Protein AF-A0A2A9FS63-F1 (afdb_monomer_lite)

Foldseek 3Di:
DPDVVVVQVVVVVVLVPDPPRAKDKDWDWDAPDVRPDIDIDIDMDGPPPPPPPPDDDDDDDDDDDD

Secondary structure (DSSP, 8-state):
---HHHHHHHHHHHHHTSTT--EEEEEEEEEEGGGTEEEEEEEEEE--------------------

Structure (mmCIF, N/CA/C/O backbone):
data_AF-A0A2A9FS63-F1
#
_entry.id   AF-A0A2A9FS63-F1
#
loop_
_atom_site.group_PDB
_atom_site.id
_atom_site.type_symbol
_atom_site.label_atom_id
_atom_site.label_alt_id
_atom_site.label_comp_id
_atom_site.label_asym_id
_atom_site.label_entity_id
_atom_site.label_seq_id
_atom_site.pdbx_PDB_ins_code
_atom_site.Cartn_x
_atom_site.Cartn_y
_atom_site.Cartn_z
_atom_site.occupancy
_atom_site.B_iso_or_equiv
_atom_site.auth_seq_id
_atom_site.auth_comp_id
_atom_site.auth_asym_id
_atom_site.auth_atom_id
_atom_site.pdbx_PDB_model_num
ATOM 1 N N . MET A 1 1 ? 3.974 -4.266 16.937 1.00 45.69 1 MET A N 1
ATOM 2 C CA . MET A 1 1 ? 2.842 -3.997 16.026 1.00 45.69 1 MET A CA 1
ATOM 3 C C . MET A 1 1 ? 3.410 -3.227 14.852 1.00 45.69 1 MET A C 1
ATOM 5 O O . MET A 1 1 ? 3.863 -2.115 15.071 1.00 45.69 1 MET A O 1
ATOM 9 N N . ASN A 1 2 ? 3.494 -3.834 13.666 1.00 55.50 2 ASN A N 1
ATOM 10 C CA . ASN A 1 2 ? 3.962 -3.114 12.478 1.00 55.50 2 ASN A CA 1
ATOM 11 C C . ASN A 1 2 ? 2.943 -2.018 12.166 1.00 55.50 2 ASN A C 1
ATOM 13 O O . ASN A 1 2 ? 1.745 -2.302 12.106 1.00 55.50 2 ASN A O 1
ATOM 17 N N . ASN A 1 3 ? 3.404 -0.776 12.043 1.00 86.12 3 ASN A N 1
ATOM 18 C CA . ASN A 1 3 ? 2.526 0.357 11.808 1.00 86.12 3 ASN A CA 1
ATOM 19 C C . ASN A 1 3 ? 1.906 0.197 10.408 1.00 86.12 3 ASN A C 1
ATOM 21 O O . ASN A 1 3 ? 2.623 -0.018 9.432 1.00 86.12 3 ASN A O 1
ATOM 25 N N . ILE A 1 4 ? 0.577 0.260 10.296 1.00 88.19 4 ILE A N 1
ATOM 26 C CA . ILE A 1 4 ? -0.147 0.116 9.022 1.00 88.19 4 ILE A CA 1
ATOM 27 C C . ILE A 1 4 ? 0.392 1.073 7.946 1.00 88.19 4 ILE A C 1
ATOM 29 O O . ILE A 1 4 ? 0.447 0.711 6.775 1.00 88.19 4 ILE A O 1
ATOM 33 N N . HIS A 1 5 ? 0.899 2.239 8.356 1.00 88.06 5 HIS A N 1
ATOM 34 C CA . HIS A 1 5 ? 1.576 3.190 7.478 1.00 88.06 5 HIS A CA 1
ATOM 35 C C . HIS A 1 5 ? 2.865 2.632 6.859 1.00 88.06 5 HIS A C 1
ATOM 37 O O . HIS A 1 5 ? 3.123 2.861 5.682 1.00 88.06 5 HIS A O 1
ATOM 43 N N . GLU A 1 6 ? 3.665 1.872 7.611 1.00 91.38 6 GLU A N 1
ATOM 44 C CA . GLU A 1 6 ? 4.898 1.262 7.095 1.00 91.38 6 GLU A CA 1
ATOM 45 C C . GLU A 1 6 ? 4.595 0.152 6.089 1.00 91.38 6 GLU A C 1
ATOM 47 O O . GLU A 1 6 ? 5.289 0.018 5.084 1.00 91.38 6 GLU A O 1
ATOM 52 N N . LEU A 1 7 ? 3.550 -0.643 6.336 1.00 93.00 7 LEU A N 1
ATOM 53 C CA . LEU A 1 7 ? 3.112 -1.676 5.396 1.00 93.00 7 LEU A CA 1
ATOM 54 C C . LEU A 1 7 ? 2.524 -1.060 4.127 1.00 93.00 7 LEU A C 1
ATOM 56 O O . LEU A 1 7 ? 2.853 -1.502 3.030 1.00 93.00 7 LEU A O 1
ATOM 60 N N . ALA A 1 8 ? 1.710 -0.017 4.277 1.00 92.38 8 ALA A N 1
ATOM 61 C CA . ALA A 1 8 ? 1.149 0.728 3.162 1.00 92.38 8 ALA A CA 1
ATOM 62 C C . ALA A 1 8 ? 2.260 1.332 2.288 1.00 92.38 8 ALA A C 1
ATOM 64 O O . ALA A 1 8 ? 2.231 1.186 1.070 1.00 92.38 8 ALA A O 1
ATOM 65 N N . LYS A 1 9 ? 3.297 1.903 2.912 1.00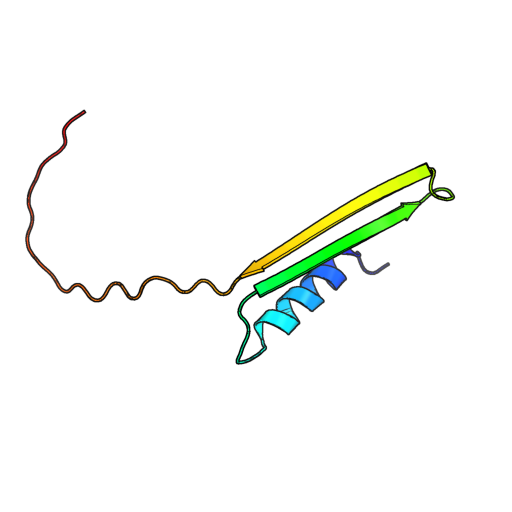 91.75 9 LYS A N 1
ATOM 66 C CA . LYS A 1 9 ? 4.471 2.414 2.201 1.00 91.75 9 LYS A CA 1
ATOM 67 C C . LYS A 1 9 ? 5.212 1.321 1.425 1.00 91.75 9 LYS A C 1
ATOM 69 O O . LYS A 1 9 ? 5.522 1.526 0.263 1.00 91.75 9 LYS A O 1
ATOM 74 N N . LYS A 1 10 ? 5.420 0.137 2.011 1.00 94.75 10 LYS A N 1
ATOM 75 C CA . LYS A 1 10 ? 6.077 -0.984 1.307 1.00 94.75 10 LYS A CA 1
ATOM 76 C C . LYS A 1 10 ? 5.341 -1.413 0.036 1.00 94.75 10 LYS A C 1
ATOM 78 O O . LYS A 1 10 ? 5.989 -1.847 -0.908 1.00 94.75 10 LYS A O 1
ATOM 83 N N . VAL A 1 11 ? 4.009 -1.319 0.012 1.00 93.25 11 VAL A N 1
ATOM 84 C CA . VAL A 1 11 ? 3.213 -1.598 -1.195 1.00 93.25 11 VAL A CA 1
ATOM 85 C C . VAL A 1 11 ? 3.485 -0.550 -2.273 1.00 93.25 11 VAL A C 1
ATOM 87 O O . VAL A 1 11 ? 3.680 -0.922 -3.426 1.00 93.25 11 VAL A O 1
ATOM 90 N N . ILE A 1 12 ? 3.539 0.731 -1.896 1.00 94.31 12 ILE A N 1
ATOM 91 C CA . ILE A 1 12 ? 3.891 1.823 -2.813 1.00 94.31 12 ILE A CA 1
ATOM 92 C C . ILE A 1 12 ? 5.308 1.616 -3.363 1.00 94.31 12 ILE A C 1
ATOM 94 O O . ILE A 1 12 ? 5.473 1.533 -4.575 1.00 94.31 12 ILE A O 1
ATOM 98 N N . ASP A 1 13 ? 6.297 1.424 -2.483 1.00 93.94 13 ASP A N 1
ATOM 99 C CA . ASP A 1 13 ? 7.703 1.223 -2.860 1.00 93.94 13 ASP A CA 1
ATOM 100 C C . ASP A 1 13 ? 7.857 0.019 -3.820 1.00 93.94 13 ASP A C 1
ATOM 102 O O . ASP A 1 13 ? 8.594 0.075 -4.802 1.00 93.94 13 ASP A O 1
ATOM 106 N N . ALA A 1 14 ? 7.130 -1.078 -3.574 1.00 93.75 14 ALA A N 1
ATOM 107 C CA . ALA A 1 14 ? 7.152 -2.255 -4.444 1.00 93.75 14 ALA A CA 1
ATOM 108 C C . ALA A 1 14 ? 6.492 -2.005 -5.810 1.00 93.75 14 ALA A C 1
ATOM 110 O O . ALA A 1 14 ? 6.961 -2.534 -6.819 1.00 93.75 14 ALA A O 1
ATOM 111 N N . ALA A 1 15 ? 5.414 -1.217 -5.856 1.00 92.56 15 ALA A N 1
ATOM 112 C CA . ALA A 1 15 ? 4.763 -0.845 -7.108 1.00 92.56 15 ALA A CA 1
ATOM 113 C C . ALA A 1 15 ? 5.673 0.043 -7.970 1.00 92.56 15 ALA A C 1
ATOM 115 O O . ALA A 1 15 ? 5.758 -0.173 -9.178 1.00 92.56 15 ALA A O 1
ATOM 116 N N . GLU A 1 16 ? 6.411 0.969 -7.351 1.00 92.19 16 GLU A N 1
ATOM 117 C CA . GLU A 1 16 ? 7.382 1.840 -8.027 1.00 92.19 16 GLU A CA 1
ATOM 118 C C . GLU A 1 16 ? 8.547 1.068 -8.664 1.00 92.19 16 GLU A C 1
ATOM 120 O O . GLU A 1 16 ? 9.082 1.494 -9.688 1.00 92.19 16 GLU A O 1
ATOM 125 N N . CYS A 1 17 ? 8.916 -0.095 -8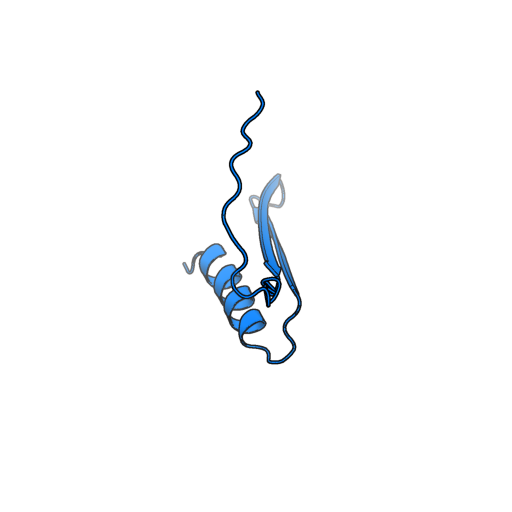.115 1.00 92.12 17 CYS A N 1
ATOM 126 C CA . CYS A 1 17 ? 9.924 -0.979 -8.709 1.00 92.12 17 CYS A CA 1
ATOM 127 C C . CYS A 1 17 ? 9.455 -1.700 -9.988 1.00 92.12 17 CYS A C 1
ATOM 129 O O . CYS A 1 17 ? 10.261 -2.381 -10.619 1.00 92.12 17 CYS A O 1
ATOM 131 N N . SER A 1 18 ? 8.179 -1.596 -10.377 1.00 90.38 18 SER A N 1
ATOM 132 C CA . SER A 1 18 ? 7.678 -2.197 -11.616 1.00 90.38 18 SER A CA 1
ATOM 133 C C . SER A 1 18 ? 8.175 -1.430 -12.847 1.00 90.38 18 SER A C 1
ATOM 135 O O . SER A 1 18 ? 7.997 -0.214 -12.956 1.00 90.38 18 SER A O 1
ATOM 137 N N . ASP A 1 19 ? 8.724 -2.144 -13.835 1.00 82.19 19 ASP A N 1
ATOM 138 C CA . ASP A 1 19 ? 9.243 -1.552 -15.079 1.00 82.19 19 ASP A CA 1
ATOM 139 C C . ASP A 1 19 ? 8.190 -0.689 -15.808 1.00 82.19 19 ASP A C 1
ATOM 141 O O . ASP A 1 19 ? 8.501 0.339 -16.419 1.00 82.19 19 ASP A O 1
ATOM 145 N N . GLN A 1 20 ? 6.911 -1.051 -15.678 1.00 88.62 20 GLN A N 1
ATOM 146 C CA . GLN A 1 20 ? 5.769 -0.370 -16.302 1.00 88.62 20 GLN A CA 1
ATOM 147 C C . GLN A 1 20 ? 4.956 0.491 -15.328 1.00 88.62 20 GLN A C 1
ATOM 149 O O . GLN A 1 20 ? 3.809 0.826 -15.614 1.00 88.62 20 GLN A O 1
ATOM 154 N N . PHE A 1 21 ? 5.524 0.848 -14.177 1.00 90.06 21 PHE A N 1
ATOM 155 C CA . PHE A 1 21 ? 4.842 1.677 -13.193 1.00 90.06 21 PHE A CA 1
ATOM 156 C C . PHE A 1 21 ? 4.372 3.012 -13.796 1.00 90.06 21 PHE A C 1
ATOM 158 O O . PHE A 1 21 ? 5.176 3.788 -14.311 1.00 90.06 21 PHE A O 1
ATOM 165 N N . HIS A 1 22 ? 3.072 3.282 -13.723 1.00 90.50 22 HIS A N 1
ATOM 166 C CA . HIS A 1 22 ? 2.492 4.577 -14.079 1.00 90.50 22 HIS A CA 1
ATOM 167 C C . HIS A 1 22 ? 1.974 5.275 -12.827 1.00 90.50 22 HIS A C 1
ATOM 169 O O . HIS A 1 22 ? 2.391 6.393 -12.543 1.00 90.50 22 HIS A O 1
ATOM 175 N N . GLU A 1 23 ? 1.136 4.583 -12.060 1.00 94.56 23 GLU A N 1
ATOM 176 C CA . GLU A 1 23 ? 0.523 5.087 -10.839 1.00 94.56 23 GLU A CA 1
ATOM 177 C C . GLU A 1 23 ? 0.195 3.919 -9.899 1.00 94.56 23 GLU A C 1
ATOM 179 O O . GLU A 1 23 ? -0.102 2.806 -10.345 1.00 94.56 23 GLU A O 1
ATOM 184 N N . VAL A 1 24 ? 0.227 4.177 -8.593 1.00 94.50 24 VAL A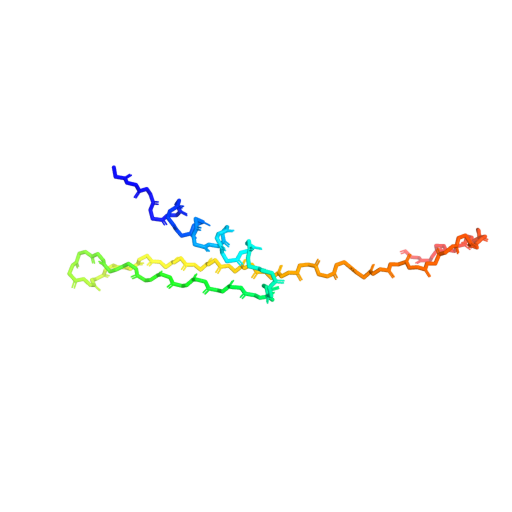 N 1
ATOM 185 C CA . VAL A 1 24 ? -0.401 3.348 -7.564 1.00 94.50 24 VAL A CA 1
ATOM 186 C C . VAL A 1 24 ? -1.184 4.243 -6.612 1.00 94.50 24 VAL A C 1
ATOM 188 O O . VAL A 1 24 ? -0.675 5.237 -6.096 1.00 94.50 24 VAL A O 1
ATOM 191 N N . GLU A 1 25 ? -2.417 3.842 -6.325 1.00 95.88 25 GLU A N 1
ATOM 192 C CA . GLU A 1 25 ? -3.207 4.396 -5.235 1.00 95.88 25 GLU A CA 1
ATOM 193 C C . GLU A 1 25 ? -3.533 3.282 -4.241 1.00 95.88 25 GLU A C 1
ATOM 195 O O . GLU A 1 25 ? -4.019 2.211 -4.609 1.00 95.88 25 GLU A O 1
ATOM 200 N N . LEU A 1 26 ? -3.278 3.545 -2.961 1.00 95.62 26 LEU A N 1
ATOM 201 C CA . LEU A 1 26 ? -3.634 2.665 -1.864 1.00 95.62 26 LEU A CA 1
ATOM 202 C C . LEU A 1 26 ? -4.561 3.397 -0.899 1.00 95.62 26 LEU A C 1
ATOM 204 O O . LEU A 1 26 ? -4.184 4.388 -0.272 1.00 95.62 26 LEU A O 1
ATOM 208 N N . THR A 1 27 ? -5.760 2.846 -0.743 1.00 95.00 27 THR A N 1
ATOM 209 C CA . THR A 1 27 ? -6.773 3.343 0.185 1.00 95.00 27 THR A CA 1
ATOM 210 C C . THR A 1 27 ? -7.068 2.283 1.241 1.00 95.00 27 THR A C 1
ATOM 212 O O . THR A 1 27 ? -7.448 1.159 0.915 1.00 95.00 27 THR A O 1
ATOM 215 N N . ILE A 1 28 ? -6.902 2.636 2.516 1.00 93.44 28 ILE A N 1
ATOM 216 C CA . ILE A 1 28 ? -7.122 1.746 3.658 1.00 93.44 28 ILE A CA 1
ATOM 217 C C . ILE A 1 28 ? -8.171 2.372 4.571 1.00 93.44 28 ILE A C 1
ATOM 219 O O . ILE A 1 28 ? -7.991 3.478 5.080 1.00 93.44 28 ILE A O 1
ATOM 223 N N . LEU A 1 29 ? -9.248 1.625 4.809 1.00 92.75 29 LEU A N 1
ATOM 224 C CA . LEU A 1 29 ? -10.251 1.934 5.819 1.00 92.75 29 LEU A CA 1
ATOM 225 C C . LEU A 1 29 ? -10.085 0.969 6.990 1.00 92.75 29 LEU A C 1
ATOM 227 O O . LEU A 1 29 ? -10.286 -0.237 6.843 1.00 92.75 29 LEU A O 1
ATOM 231 N N . ILE A 1 30 ? -9.758 1.499 8.160 1.00 90.12 30 ILE A N 1
ATOM 232 C CA . ILE A 1 30 ? -9.626 0.722 9.389 1.00 90.12 30 ILE A CA 1
ATOM 233 C C . ILE A 1 30 ? -10.863 1.001 10.222 1.00 90.12 30 ILE A C 1
ATOM 235 O O . ILE A 1 30 ? -11.067 2.126 10.656 1.00 90.12 30 ILE A O 1
ATOM 239 N N . ARG A 1 31 ? -11.700 -0.012 10.446 1.00 90.12 31 ARG A N 1
ATOM 240 C CA . ARG A 1 31 ? -12.846 0.090 11.354 1.00 90.12 31 ARG A CA 1
ATOM 241 C C . ARG A 1 31 ? -12.439 -0.419 12.732 1.00 90.12 31 ARG A C 1
ATOM 243 O O . ARG A 1 31 ? -11.992 -1.554 12.860 1.00 90.12 31 ARG A O 1
ATOM 250 N N . THR A 1 32 ? -12.597 0.416 13.751 1.00 86.19 32 THR A N 1
ATOM 251 C CA . THR A 1 32 ? -12.306 0.100 15.154 1.00 86.19 32 THR A CA 1
ATOM 252 C C . THR A 1 32 ? -13.577 0.210 15.996 1.00 86.19 32 THR A C 1
ATOM 254 O O . THR A 1 32 ? -14.591 0.739 15.531 1.00 86.19 32 THR A O 1
ATOM 257 N N . HIS A 1 33 ? -13.538 -0.326 17.224 1.00 83.12 33 HIS A N 1
ATOM 258 C CA . HIS A 1 33 ? -14.669 -0.317 18.165 1.00 83.12 33 HIS A CA 1
ATOM 259 C C . HIS A 1 33 ? -15.986 -0.766 17.508 1.00 83.12 33 HIS A C 1
ATOM 261 O O . HIS A 1 33 ? -16.932 0.012 17.396 1.00 83.12 33 HIS A O 1
ATOM 267 N N . ASP A 1 34 ? -15.999 -1.994 16.982 1.00 80.06 34 ASP A N 1
ATOM 268 C CA . ASP A 1 34 ? -17.169 -2.614 16.339 1.00 80.06 34 ASP A CA 1
ATOM 269 C C . ASP A 1 34 ? -17.768 -1.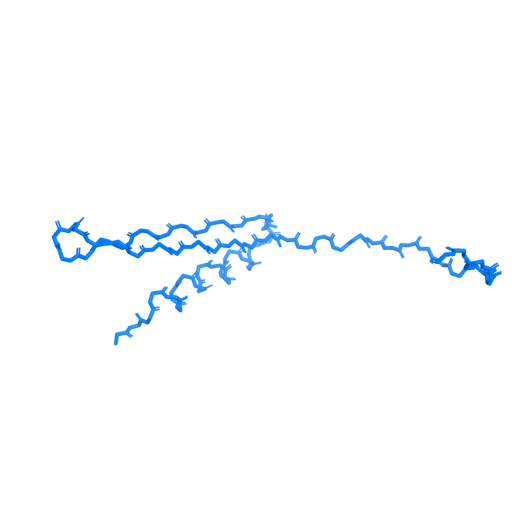804 15.170 1.00 80.06 34 ASP A C 1
ATOM 271 O O . ASP A 1 34 ? -18.947 -1.919 14.842 1.00 80.06 34 ASP A O 1
ATOM 275 N N . GLY A 1 35 ? -16.944 -0.980 14.511 1.00 77.19 35 GLY A N 1
ATOM 276 C CA . GLY A 1 35 ? -17.339 -0.183 13.348 1.00 77.19 35 GLY A CA 1
ATOM 277 C C . GLY A 1 35 ? -17.819 1.232 13.663 1.00 77.19 35 GLY A C 1
ATOM 278 O O . GLY A 1 35 ? -18.196 1.943 12.735 1.00 77.19 35 GLY A O 1
ATOM 279 N N . GLN A 1 36 ? -17.778 1.665 14.926 1.00 74.62 36 GLN A N 1
ATOM 280 C CA . GLN A 1 36 ? -18.180 3.022 15.324 1.00 74.62 36 GLN A CA 1
ATOM 281 C C . GLN A 1 36 ? -17.122 4.087 15.027 1.00 74.62 36 GLN A C 1
ATOM 283 O O . GLN A 1 36 ? -17.441 5.271 14.918 1.00 74.62 36 GLN A O 1
ATOM 288 N N . ARG A 1 37 ? -15.854 3.686 14.921 1.00 73.81 37 ARG A N 1
ATOM 289 C CA . ARG A 1 37 ? -14.739 4.575 14.600 1.00 73.81 37 ARG A CA 1
ATOM 290 C C . ARG A 1 37 ? -14.014 4.071 13.373 1.00 73.81 37 ARG A C 1
ATOM 292 O O . ARG A 1 37 ? -13.883 2.865 13.167 1.00 73.81 37 ARG A O 1
ATOM 299 N N . SER A 1 38 ? -13.542 5.005 12.561 1.00 85.38 38 SER A N 1
ATOM 300 C CA . SER A 1 38 ? -12.815 4.676 11.348 1.00 85.38 38 SER A CA 1
ATOM 301 C C . SER A 1 38 ? -11.618 5.581 11.145 1.00 85.38 38 SER A C 1
ATOM 303 O O . SER A 1 38 ? -11.775 6.800 11.154 1.00 85.38 38 SER A O 1
ATOM 305 N N . ASP A 1 39 ? -10.469 4.966 10.891 1.00 86.94 39 ASP A N 1
ATOM 306 C CA . ASP A 1 39 ? -9.288 5.647 10.378 1.00 86.94 39 ASP A CA 1
ATOM 307 C C . ASP A 1 39 ? -9.209 5.428 8.869 1.00 86.94 39 ASP A C 1
ATOM 30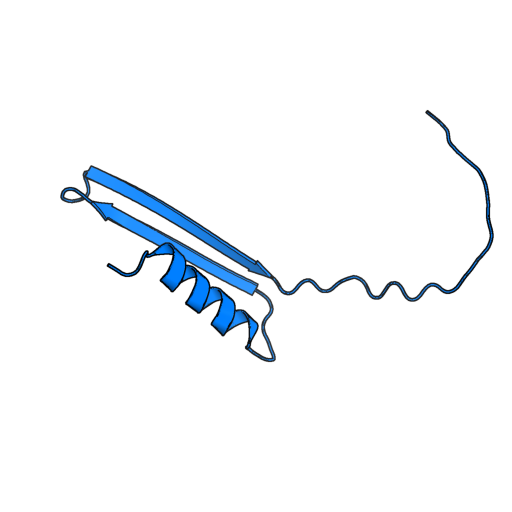9 O O . ASP A 1 39 ? -9.501 4.341 8.358 1.00 86.94 39 ASP A O 1
ATOM 313 N N . PHE A 1 40 ? -8.826 6.479 8.155 1.00 90.56 40 PHE A N 1
ATOM 314 C CA . PHE A 1 40 ? -8.733 6.471 6.705 1.00 90.56 40 PHE A CA 1
ATOM 315 C C . PHE A 1 40 ? -7.338 6.905 6.279 1.00 90.56 40 PHE A C 1
ATOM 317 O O . PHE A 1 40 ? -6.864 7.973 6.666 1.00 90.56 40 PHE A O 1
ATOM 324 N N . ILE A 1 41 ? -6.688 6.070 5.476 1.00 91.31 41 ILE A N 1
ATOM 325 C CA . ILE A 1 41 ? -5.355 6.327 4.941 1.00 91.31 41 ILE A CA 1
ATOM 326 C C . ILE A 1 41 ? -5.460 6.267 3.425 1.00 91.31 41 ILE A C 1
ATOM 328 O O . ILE A 1 41 ? -5.918 5.266 2.877 1.00 91.31 41 ILE A O 1
ATOM 332 N N . ARG A 1 42 ? -5.001 7.324 2.759 1.00 93.81 42 ARG A N 1
ATOM 333 C CA . ARG A 1 42 ? -4.841 7.367 1.307 1.00 93.81 42 ARG A CA 1
ATOM 334 C C . ARG A 1 42 ? -3.394 7.704 0.989 1.00 93.81 42 ARG A C 1
ATOM 336 O O . ARG A 1 42 ? -2.875 8.704 1.479 1.00 93.81 42 ARG A O 1
ATOM 343 N N . LEU A 1 43 ? -2.762 6.852 0.196 1.00 92.56 43 LEU A N 1
ATOM 344 C CA . LEU A 1 43 ? -1.428 7.053 -0.354 1.00 92.56 43 LEU A CA 1
ATOM 345 C C . LEU A 1 43 ? -1.528 6.962 -1.869 1.00 92.56 43 LEU A C 1
ATOM 347 O O . LEU A 1 43 ? -2.200 6.076 -2.388 1.00 92.56 43 LEU A O 1
ATOM 351 N N . GLN A 1 44 ? -0.849 7.863 -2.561 1.00 93.38 44 GLN A N 1
ATOM 352 C CA . GLN A 1 44 ? -0.805 7.893 -4.013 1.00 93.38 44 GLN A CA 1
ATOM 353 C C . GLN A 1 44 ? 0.635 8.170 -4.433 1.00 93.38 44 GLN A C 1
ATOM 355 O O . GLN A 1 44 ? 1.293 9.030 -3.842 1.00 93.38 44 GLN A O 1
ATOM 360 N N . SER A 1 45 ? 1.116 7.424 -5.420 1.00 93.06 45 SER A N 1
ATOM 361 C CA . SER A 1 45 ? 2.372 7.699 -6.106 1.00 93.06 45 SER A CA 1
ATOM 362 C C . SER A 1 45 ? 2.148 7.572 -7.603 1.00 93.06 45 SER A C 1
ATOM 364 O O . SER A 1 45 ? 1.462 6.661 -8.062 1.00 93.06 45 SER A O 1
ATOM 366 N N . GLU A 1 46 ? 2.734 8.486 -8.357 1.00 92.50 46 GLU A N 1
ATOM 367 C CA . GLU A 1 46 ? 2.700 8.506 -9.810 1.00 92.50 46 GLU A CA 1
ATOM 368 C C . GLU A 1 46 ? 4.135 8.660 -10.310 1.00 92.50 46 GLU A C 1
ATOM 370 O O . GLU A 1 46 ? 4.963 9.342 -9.695 1.00 92.50 46 GLU A O 1
ATOM 375 N N . ARG A 1 47 ? 4.454 8.020 -11.437 1.00 86.69 47 ARG A N 1
ATOM 376 C CA . ARG A 1 47 ? 5.744 8.204 -12.094 1.00 86.69 47 ARG A CA 1
ATOM 377 C C . ARG A 1 47 ? 5.853 9.665 -12.530 1.00 86.69 47 ARG A C 1
ATOM 379 O O . ARG A 1 47 ? 5.251 10.065 -13.523 1.00 86.69 47 ARG A O 1
ATOM 386 N N . ASN A 1 48 ? 6.680 10.438 -11.824 1.00 72.44 48 ASN A N 1
ATOM 387 C CA . ASN A 1 48 ? 7.081 11.772 -12.258 1.00 72.44 48 ASN A CA 1
ATOM 388 C C . ASN A 1 48 ? 7.873 11.651 -13.563 1.00 72.44 48 ASN A C 1
ATOM 390 O O . ASN A 1 48 ? 9.086 11.441 -13.574 1.00 72.44 48 ASN A O 1
ATOM 394 N N . LEU A 1 49 ? 7.172 11.768 -14.685 1.00 64.12 49 LEU A N 1
ATOM 395 C CA . LEU A 1 49 ? 7.788 12.083 -15.958 1.00 64.12 49 LEU A CA 1
ATOM 396 C C . LEU A 1 49 ? 8.173 13.559 -15.878 1.00 64.12 49 LEU A C 1
ATOM 398 O O . LEU A 1 49 ? 7.388 14.426 -16.259 1.00 64.12 49 LEU A O 1
ATOM 402 N N . GLU A 1 50 ? 9.356 13.865 -15.335 1.00 64.25 50 GLU A N 1
ATOM 403 C CA . GLU A 1 50 ? 9.903 15.209 -15.507 1.00 64.25 50 GLU A CA 1
ATOM 404 C C . GLU A 1 50 ? 9.870 15.530 -17.008 1.00 64.25 50 GLU A C 1
ATOM 406 O O . GLU A 1 50 ? 10.309 14.706 -17.824 1.00 64.25 50 GLU A O 1
ATOM 411 N N . PRO A 1 51 ? 9.332 16.690 -17.421 1.00 53.25 51 PRO A N 1
ATOM 412 C CA . PRO A 1 51 ? 9.409 17.079 -18.812 1.00 53.25 51 PRO A CA 1
ATOM 413 C C . PRO A 1 51 ? 10.892 17.153 -19.167 1.00 53.25 51 PRO A C 1
ATOM 415 O O . PRO A 1 51 ? 11.639 17.931 -18.574 1.00 53.25 51 PRO A O 1
ATOM 418 N N . ILE A 1 52 ? 11.327 16.331 -20.126 1.00 57.62 52 ILE A N 1
ATOM 419 C CA . ILE A 1 52 ? 12.680 16.384 -20.677 1.00 57.62 52 ILE A CA 1
ATOM 420 C C . ILE A 1 52 ? 12.827 17.770 -21.312 1.00 57.62 52 ILE A C 1
ATOM 422 O O . ILE A 1 52 ? 12.465 17.980 -22.472 1.00 57.62 52 ILE A O 1
ATOM 426 N N . ASN A 1 53 ? 13.306 18.749 -20.542 1.00 47.59 53 ASN A N 1
ATOM 427 C CA . ASN A 1 53 ? 13.515 20.109 -21.008 1.00 47.59 53 ASN A CA 1
ATOM 428 C C . ASN A 1 53 ? 14.777 20.139 -21.875 1.00 47.59 53 ASN A C 1
ATOM 430 O O . ASN A 1 53 ? 15.836 20.635 -21.496 1.00 47.59 53 ASN A O 1
ATOM 434 N N . ASN A 1 54 ? 14.660 19.582 -23.078 1.00 51.78 54 ASN A N 1
ATOM 435 C CA . ASN A 1 54 ? 15.626 19.727 -24.150 1.00 51.78 54 ASN A CA 1
ATOM 436 C C . ASN A 1 54 ? 15.531 21.145 -24.729 1.00 51.78 54 ASN A C 1
ATOM 438 O O . ASN A 1 54 ? 15.109 21.328 -25.869 1.00 51.78 54 ASN A O 1
ATOM 442 N N . LYS A 1 55 ? 15.960 22.167 -23.980 1.00 47.38 55 LYS A N 1
ATOM 443 C CA . LYS A 1 55 ? 16.306 23.468 -24.564 1.00 47.38 55 LYS A CA 1
ATOM 444 C C . LYS A 1 55 ? 17.633 23.988 -24.025 1.00 47.38 55 LYS A C 1
ATOM 446 O O . LYS A 1 55 ? 17.738 24.645 -22.996 1.00 47.38 55 LYS A O 1
ATOM 451 N N . LYS A 1 56 ? 18.659 23.681 -24.824 1.00 46.72 56 LYS A N 1
ATOM 452 C CA . LYS A 1 56 ? 19.925 24.407 -24.949 1.00 46.72 56 LYS A CA 1
ATOM 453 C C . LYS A 1 56 ? 19.729 25.921 -24.791 1.00 46.72 56 LYS A C 1
ATOM 455 O O . LYS A 1 56 ? 18.821 26.486 -25.393 1.00 46.72 56 LYS A O 1
ATOM 460 N N . ARG A 1 57 ? 20.675 26.540 -24.071 1.00 46.2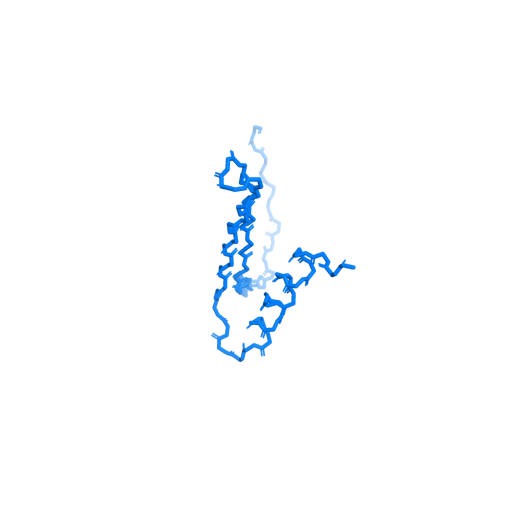5 57 ARG A N 1
ATOM 461 C CA . ARG A 1 57 ? 21.138 27.938 -24.172 1.00 46.25 57 ARG A CA 1
ATOM 462 C C . ARG A 1 57 ? 20.421 28.777 -25.241 1.00 46.25 57 ARG A C 1
ATOM 464 O O . ARG A 1 57 ? 20.699 28.611 -26.426 1.00 46.25 57 ARG A O 1
ATOM 471 N N . SER A 1 58 ? 19.669 29.788 -24.820 1.00 41.31 58 SER A N 1
ATOM 472 C CA . SER A 1 58 ? 19.596 31.036 -25.578 1.00 41.31 58 SER A CA 1
ATOM 473 C C . SER A 1 58 ? 19.342 32.206 -24.633 1.00 41.31 58 SER A C 1
ATOM 475 O O . SER A 1 58 ? 18.328 32.242 -23.952 1.00 41.31 58 SER A O 1
ATOM 477 N N . LYS A 1 59 ? 20.364 33.063 -24.574 1.00 43.00 59 LYS A N 1
ATOM 478 C CA . LYS A 1 59 ? 20.423 34.494 -24.250 1.00 43.00 59 LYS A CA 1
ATOM 479 C C . LYS A 1 59 ? 19.373 35.095 -23.303 1.00 43.00 59 LYS A C 1
ATOM 481 O O . LYS A 1 59 ? 18.181 35.083 -23.564 1.00 43.00 59 LYS A O 1
ATOM 486 N N . SER A 1 60 ? 19.930 35.717 -22.264 1.00 54.12 60 SER A N 1
ATOM 487 C CA . SER A 1 60 ? 19.437 36.904 -21.565 1.00 54.12 60 SER A CA 1
ATOM 488 C C . SER A 1 60 ? 18.357 37.688 -22.311 1.00 54.12 60 SER A C 1
ATOM 490 O O . SER A 1 60 ? 18.635 38.194 -23.395 1.00 54.12 60 SER A O 1
ATOM 492 N N . ASP A 1 61 ? 17.225 37.914 -21.655 1.00 41.31 61 ASP A N 1
ATOM 493 C CA . ASP A 1 61 ? 16.602 39.229 -21.699 1.00 41.31 61 ASP A CA 1
ATOM 494 C C . ASP A 1 61 ? 15.848 39.511 -20.401 1.00 41.31 61 ASP A C 1
ATOM 496 O O . ASP A 1 61 ? 15.132 38.667 -19.862 1.00 41.31 61 ASP A O 1
ATOM 500 N N . HIS A 1 62 ? 16.113 40.700 -19.869 1.00 47.25 62 HIS A N 1
ATOM 501 C CA . HIS A 1 62 ? 15.416 41.287 -18.737 1.00 47.25 62 HIS A CA 1
ATOM 502 C C . HIS A 1 62 ? 13.979 41.614 -19.147 1.00 47.25 62 HIS A C 1
ATOM 504 O O . HIS A 1 62 ? 13.781 42.404 -20.066 1.00 47.25 62 HIS A O 1
ATOM 510 N N . HIS A 1 63 ? 12.997 41.125 -18.393 1.00 37.75 63 HIS A N 1
ATOM 511 C CA . HIS A 1 63 ? 11.740 41.843 -18.201 1.00 37.75 63 HIS A CA 1
ATOM 512 C C . HIS A 1 63 ? 11.068 41.355 -16.912 1.00 37.75 63 HIS A C 1
ATOM 514 O O . HIS A 1 63 ? 10.689 40.191 -16.812 1.00 37.75 63 HIS A O 1
ATOM 520 N N . ILE A 1 64 ? 10.970 42.233 -15.913 1.00 37.50 64 ILE A N 1
ATOM 521 C CA . ILE A 1 64 ? 10.082 42.066 -14.759 1.00 37.50 64 ILE A CA 1
ATOM 522 C C . ILE A 1 64 ? 9.036 43.166 -14.900 1.00 37.50 64 ILE A C 1
ATOM 524 O O . ILE A 1 64 ? 9.399 44.341 -14.925 1.00 37.50 64 ILE A O 1
ATOM 528 N N . GLU A 1 65 ? 7.768 42.775 -14.968 1.00 33.16 65 GLU A N 1
ATOM 529 C CA . GLU A 1 65 ? 6.642 43.652 -14.671 1.00 33.16 65 GLU A CA 1
ATOM 530 C C . GLU A 1 65 ? 5.769 43.004 -13.584 1.00 33.16 65 GLU A C 1
ATOM 532 O O . GLU A 1 65 ? 5.410 41.829 -13.689 1.00 33.16 65 GLU A O 1
ATOM 537 N N . PHE A 1 66 ? 5.469 43.859 -12.596 1.00 44.62 66 PHE A N 1
ATOM 538 C CA . PHE A 1 66 ? 4.620 43.770 -11.396 1.00 44.62 66 PHE A CA 1
ATOM 539 C C . PHE A 1 66 ? 5.076 42.883 -10.229 1.00 44.62 66 PHE A C 1
ATOM 541 O O . PHE A 1 66 ? 4.892 41.648 -10.263 1.00 44.62 66 PHE A O 1
#

Radius of gyration: 21.25 Å; chains: 1; bounding box: 39×48×44 Å

pLDDT: mean 76.9, std 20.17, range [33.16, 95.88]

Sequence (66 aa):
MNNIHELAKKVIDAAECSDQFHEVELTILIRTHDGQRSDFIRLQSERNLEPINNKKRSKSDHHIEF